Protein 8HHK (pdb70)

Foldseek 3Di:
DDDDDDDDDDDDDDD/DDDDDDDDDDDDDDDDDDD/DDDDDDDDDDDDDDDDDDDDDD/DDDDDDDDDDDDDDDDDDD/DDDDDDDDDDDDDDDDDDD/DDDDDDDDDDDDDDDDDDDD

Structure (mmCIF, N/CA/C/O backbone):
data_8HHK
#
_entry.id   8HHK
#
_cell.length_a   15.335
_cell.length_b   29.155
_cell.length_c   69.047
_cell.angle_alpha   101.911
_cell.angle_beta   91.584
_cell.angle_gamma   101.154
#
_symmetry.space_group_name_H-M   'P 1'
#
loop_
_entity.id
_entity.type
_entity.pdbx_description
1 polymer PRO-HYP-GLY-PRO-HYP-GLY-PRO-HYP-GLY-PHE-ASP-GLY-ARG-ASN-GLY-GLU-LYS-GLY
2 non-polymer 'SULFATE ION'
3 water water
#
loop_
_atom_site.group_PDB
_atom_site.id
_atom_site.type_symbol
_atom_site.label_atom_id
_atom_site.label_alt_id
_atom_site.label_comp_id
_atom_site.label_asym_id
_atom_site.label_entity_id
_atom_site.label_seq_id
_atom_site.pdbx_PDB_ins_code
_atom_site.Cartn_x
_atom_site.Cartn_y
_atom_site.Cartn_z
_atom_site.occupancy
_atom_site.B_iso_or_equiv
_atom_site.auth_seq_id
_atom_site.auth_comp_id
_atom_site.auth_asym_id
_atom_site.auth_atom_id
_atom_site.pdbx_PDB_model_num
ATOM 1 N N . PRO A 1 1 ? 17.93200 -10.66800 28.79600 1.000 36.71704 1 PRO A N 1
ATOM 2 C CA . PRO A 1 1 ? 17.50400 -9.29900 28.48100 1.000 32.38505 1 PRO A CA 1
ATOM 3 C C . PRO A 1 1 ? 16.49200 -9.26900 27.34600 1.000 28.61819 1 PRO A C 1
ATOM 4 O O . PRO A 1 1 ? 16.49900 -10.17900 26.50900 1.000 30.42969 1 PRO A O 1
ATOM 16 N N . GLY A 1 3 ? 14.70900 -8.62300 23.77800 1.000 22.33527 3 GLY A N 1
ATOM 17 C CA . GLY A 1 3 ? 15.30100 -8.76500 22.46400 1.000 15.3498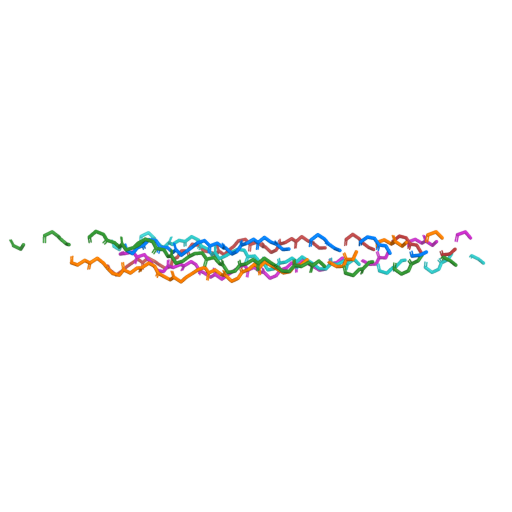4 3 GLY A CA 1
ATOM 18 C C . GLY A 1 3 ? 15.48000 -7.43300 21.76200 1.000 21.37019 3 GLY A C 1
ATOM 19 O O . GLY A 1 3 ? 15.18300 -6.38500 22.33400 1.000 12.81984 3 GLY A O 1
ATOM 20 N N . PRO A 1 4 ? 15.97100 -7.46900 20.50600 1.000 19.76988 4 PRO A N 1
ATOM 21 C CA . PRO A 1 4 ? 16.13800 -6.23900 19.72800 1.000 14.39652 4 PRO A CA 1
ATOM 22 C C . PRO A 1 4 ? 14.81400 -5.74000 19.15700 1.000 21.06738 4 PRO A C 1
ATOM 23 O O . PRO A 1 4 ? 13.80200 -6.46300 19.10100 1.000 16.11824 4 PRO A O 1
ATOM 35 N N . GLY A 1 6 ? 11.67100 -4.57500 16.86200 1.000 7.33502 6 GLY A N 1
ATOM 36 C CA . GLY A 1 6 ? 11.05000 -5.07600 15.66300 1.000 6.64704 6 GLY A CA 1
ATOM 37 C C . GLY A 1 6 ? 11.54900 -4.25300 14.49600 1.000 8.58902 6 GLY A C 1
ATOM 38 O O . GLY A 1 6 ? 11.99300 -3.11200 14.67200 1.000 5.91218 6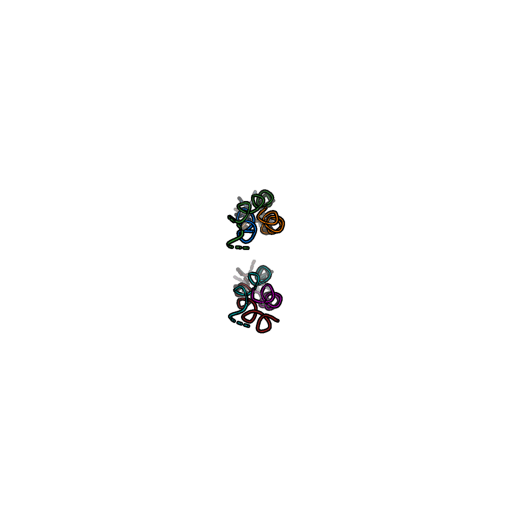 GLY A O 1
ATOM 39 N N . PRO A 1 7 ? 11.48400 -4.81500 13.28800 1.000 7.51006 7 PRO A N 1
ATOM 40 C CA . PRO A 1 7 ? 11.91400 -4.00000 12.15500 1.000 8.60401 7 PRO A CA 1
ATOM 41 C C . PRO A 1 7 ? 10.94500 -2.85100 11.89300 1.000 7.51586 7 PRO A C 1
ATOM 42 O O . PRO A 1 7 ? 9.75000 -2.95400 12.20600 1.000 4.65903 7 PRO A O 1
ATOM 54 N N . GLY A 1 9 ? 8.32600 -0.39500 9.87600 1.000 6.00383 9 GLY A N 1
ATOM 55 C CA . GLY A 1 9 ? 7.37400 -0.55200 8.79200 1.000 4.32920 9 GLY A CA 1
ATOM 56 C C . GLY A 1 9 ? 7.92400 0.14700 7.55800 1.000 10.38187 9 GLY A C 1
ATOM 57 O O . GLY A 1 9 ? 8.86900 0.92900 7.68100 1.000 6.96209 9 GLY A O 1
ATOM 58 N N . PHE A 1 10 ? 7.37300 -0.13100 6.37200 1.000 5.36500 10 PHE A N 1
ATOM 59 C CA . PHE A 1 10 ? 7.81000 0.57900 5.17300 1.000 6.44791 10 PHE A CA 1
ATOM 60 C C . PHE A 1 10 ? 7.06600 1.89900 5.06100 1.000 9.14951 10 PHE A C 1
ATOM 61 O O . PHE A 1 10 ? 5.91600 2.00700 5.48700 1.000 6.41493 10 PHE A O 1
ATOM 69 N N . ASP A 1 11 ? 7.74300 2.91300 4.52000 1.000 8.38386 11 ASP A N 1
ATOM 70 C CA . ASP A 1 11 ? 7.08200 4.17800 4.22900 1.000 4.69120 11 ASP A CA 1
ATOM 71 C C . ASP A 1 11 ? 5.90900 3.93200 3.28600 1.000 10.92661 11 ASP A C 1
ATOM 72 O O . ASP A 1 11 ? 5.91500 2.99600 2.46900 1.000 6.35050 11 ASP A O 1
ATOM 77 N N . GLY A 1 12 ? 4.88300 4.77900 3.40600 1.000 14.58391 12 GLY A N 1
ATOM 78 C CA . GLY A 1 12 ? 3.68600 4.57700 2.62300 1.000 7.30482 12 GLY A CA 1
ATOM 79 C C . GLY A 1 12 ? 3.94700 4.71000 1.13500 1.000 10.65776 12 GLY A C 1
ATOM 80 O O . GLY A 1 12 ? 4.81600 5.45700 0.68000 1.000 10.50897 12 GLY A O 1
ATOM 81 N N . ARG A 1 13 ? 3.15300 3.99300 0.35300 1.000 9.26118 13 ARG A N 1
ATOM 82 C CA . ARG A 1 13 ? 3.22000 4.16100 -1.08600 1.000 10.98254 13 ARG A CA 1
ATOM 83 C C . ARG A 1 13 ? 2.82700 5.58600 -1.45300 1.000 13.49631 13 ARG A C 1
ATOM 84 O O . ARG A 1 13 ? 2.00600 6.21200 -0.77800 1.000 12.42539 13 ARG A O 1
ATOM 92 N N . ASN A 1 14 ? 3.40500 6.09000 -2.54100 1.000 9.53047 14 ASN A N 1
ATOM 93 C CA . ASN A 1 14 ? 3.09100 7.43900 -2.96900 1.000 8.04623 14 ASN A CA 1
ATOM 94 C C . ASN A 1 14 ? 1.69500 7.49800 -3.57800 1.000 13.83088 14 ASN A C 1
ATOM 95 O O . ASN A 1 14 ? 1.10400 6.47700 -3.94300 1.000 11.39416 14 ASN A O 1
ATOM 100 N N . GLY A 1 15 ? 1.15000 8.70900 -3.66100 1.000 13.21468 15 GLY A N 1
ATOM 101 C CA . GLY A 1 15 ? -0.15500 8.87000 -4.27100 1.000 13.66984 15 GLY A CA 1
ATOM 102 C C . GLY A 1 15 ? -0.10500 8.68200 -5.77800 1.000 14.39050 15 GLY A C 1
ATOM 103 O O . GLY A 1 15 ? 0.92400 8.88600 -6.42200 1.000 11.19970 15 GLY A O 1
ATOM 104 N N . GLU A 1 16 ? -1.24600 8.30600 -6.34300 1.000 34.48283 16 GLU A N 1
ATOM 105 C CA . GLU A 1 16 ? -1.31000 8.13400 -7.78300 1.000 32.20528 16 GLU A CA 1
ATOM 106 C C . GLU A 1 16 ? -1.21800 9.50100 -8.44100 1.000 26.90326 16 GLU A C 1
ATOM 107 O O . GLU A 1 16 ? -1.65000 10.51300 -7.87500 1.000 22.77974 16 GLU A O 1
ATOM 113 N N . LYS A 1 17 ? -0.60100 9.52800 -9.61800 1.000 29.18984 17 LYS A N 1
ATOM 114 C CA . LYS A 1 17 ? -0.42400 10.77500 -10.34800 1.000 36.03751 17 LYS A CA 1
ATOM 115 C C . LYS A 1 17 ? -1.80700 11.33800 -10.67300 1.000 28.04329 17 LYS A C 1
ATOM 116 O O . LYS A 1 17 ? -2.80000 10.62300 -10.70200 1.000 25.38525 17 LYS A O 1
ATOM 122 N N . GLY A 1 18 ? -1.89500 12.66800 -10.82000 1.000 26.04984 18 GLY A N 1
ATOM 123 C CA . GLY A 1 18 ? -3.20000 13.26800 -11.03700 1.000 32.12011 18 GLY A CA 1
ATOM 124 C C . GLY A 1 18 ? -3.73600 12.91800 -12.41800 1.000 34.67904 18 GLY A C 1
ATOM 125 O O . GLY A 1 18 ? -2.98100 12.77700 -13.37800 1.000 39.42558 18 GLY A O 1
ATOM 126 N N . PRO B 1 1 ? 19.49900 -14.87400 28.75000 1.000 55.06074 1 PRO B N 1
ATOM 127 C CA . PRO B 1 1 ? 19.81300 -14.81700 27.31600 1.000 41.77420 1 PRO B CA 1
ATOM 128 C C . PRO B 1 1 ? 19.00100 -13.74200 26.61400 1.000 40.90180 1 PRO B C 1
ATOM 129 O O . PRO B 1 1 ? 17.89400 -13.46300 27.06300 1.000 37.31192 1 PRO B O 1
ATOM 141 N N . GLY B 1 3 ? 16.31400 -11.93000 24.36500 1.000 22.06984 3 GLY B N 1
ATOM 142 C CA . GLY B 1 3 ? 15.01400 -12.32600 23.86900 1.000 25.61234 3 GLY B CA 1
ATOM 143 C C . GLY B 1 3 ? 14.96300 -12.24200 22.35700 1.000 22.28594 3 GLY B C 1
ATOM 144 O O . GLY B 1 3 ? 15.93500 -11.81000 21.73000 1.000 24.47984 3 GLY B O 1
ATOM 145 N N . PRO B 1 4 ? 13.84000 -12.66800 21.75500 1.000 20.70806 4 PRO B N 1
ATOM 146 C CA . PRO B 1 4 ? 13.70100 -12.58400 20.30200 1.000 18.21062 4 PRO B CA 1
ATOM 147 C C . PRO B 1 4 ? 13.28800 -11.17700 19.85300 1.000 15.53482 4 PRO B C 1
ATOM 148 O O . PRO B 1 4 ? 13.02400 -10.30700 20.69100 1.000 14.25890 4 PRO B O 1
ATOM 160 N N . GLY B 1 6 ? 11.36000 -7.79400 18.44500 1.000 9.14712 6 GLY B N 1
ATOM 161 C CA . GLY B 1 6 ? 10.06300 -7.21600 18.70800 1.000 10.35808 6 GLY B CA 1
ATOM 162 C C . GLY B 1 6 ? 9.13500 -7.38100 17.52600 1.000 8.97780 6 GLY B C 1
ATOM 163 O O . GLY B 1 6 ? 9.55500 -7.84400 16.45700 1.000 7.07182 6 GLY B O 1
ATOM 164 N N . PRO B 1 7 ? 7.86100 -7.00600 17.70500 1.000 6.31223 7 PRO B N 1
ATOM 165 C CA . PRO B 1 7 ? 6.91700 -7.09000 16.58500 1.000 6.94195 7 PRO B CA 1
ATOM 166 C C . PRO B 1 7 ? 7.33800 -6.13300 15.46300 1.000 11.39203 7 PRO B C 1
ATOM 167 O O . PRO B 1 7 ? 7.88800 -5.06600 15.76100 1.000 8.15865 7 PRO B O 1
ATOM 179 N N . GLY B 1 9 ? 6.97900 -3.14200 12.63100 1.000 7.99381 9 GLY B N 1
ATOM 180 C CA . GLY B 1 9 ? 6.24000 -1.89500 12.54600 1.000 5.77383 9 GLY B CA 1
ATOM 181 C C . GLY B 1 9 ? 5.18400 -1.95000 11.45000 1.000 6.92570 9 GLY B C 1
ATOM 182 O O . GLY B 1 9 ? 5.25300 -2.81200 10.57100 1.000 5.84993 9 GLY B O 1
ATOM 183 N N . PHE B 1 10 ? 4.20000 -1.05200 11.48400 1.000 5.61335 10 PHE B N 1
ATOM 184 C CA . PHE B 1 10 ? 3.16000 -1.05200 10.46900 1.000 4.80661 10 PHE B CA 1
ATOM 185 C C . PHE B 1 10 ? 3.60700 -0.15000 9.34400 1.000 9.11498 10 PHE B C 1
ATOM 186 O O . PHE B 1 10 ? 4.33100 0.82200 9.56700 1.000 6.45947 10 PHE B O 1
ATOM 194 N N . ASP B 1 11 ? 3.19100 -0.48900 8.12800 1.000 3.81224 11 ASP B N 1
ATOM 195 C CA . ASP B 1 11 ? 3.55800 0.33600 6.99800 1.000 8.37462 11 ASP B CA 1
ATOM 196 C C . ASP B 1 11 ? 2.83700 1.68000 7.08000 1.000 9.70655 11 ASP B C 1
ATOM 197 O O . ASP B 1 11 ? 1.79600 1.81200 7.73300 1.000 6.17844 11 ASP B O 1
ATOM 202 N N . GLY B 1 12 ? 3.43100 2.71400 6.43000 1.000 9.35943 12 GLY B N 1
ATOM 203 C CA . GLY B 1 12 ? 2.82400 4.02700 6.43600 1.000 7.80977 12 GLY B CA 1
ATOM 204 C C . GLY B 1 12 ? 1.57100 4.11300 5.55400 1.000 10.79908 12 GLY B C 1
ATOM 205 O O . GLY B 1 12 ? 1.32500 3.27000 4.68500 1.000 8.31046 12 GLY B O 1
ATOM 206 N N . ARG B 1 13 ? 0.76400 5.15300 5.79600 1.000 11.00641 13 ARG B N 1
ATOM 207 C CA . ARG B 1 13 ? -0.43300 5.36800 4.99700 1.000 9.51728 13 ARG B CA 1
ATOM 208 C C . ARG B 1 13 ? -0.05000 5.63500 3.54800 1.000 11.19496 13 ARG B C 1
ATOM 209 O O . ARG B 1 13 ? 0.95600 6.28400 3.26300 1.000 14.93292 13 ARG B O 1
ATOM 217 N N . ASN B 1 14 ? -0.85600 5.14100 2.62000 1.000 9.39670 14 ASN B N 1
ATOM 218 C CA . ASN B 1 14 ? -0.64400 5.52500 1.23500 1.000 13.42335 14 ASN B CA 1
ATOM 219 C C . ASN B 1 14 ? -0.86200 7.02000 1.06500 1.000 10.38879 14 ASN B C 1
ATOM 220 O O . ASN B 1 14 ? -1.80100 7.59400 1.63900 1.000 7.51407 14 ASN B O 1
ATOM 225 N N . GLY B 1 15 ? 0.04200 7.65600 0.30300 1.000 12.63664 15 GLY B N 1
ATOM 226 C CA . GLY B 1 15 ? -0.10300 9.07000 0.01900 1.000 14.03944 15 GLY B CA 1
ATOM 227 C C . GLY B 1 15 ? -1.42700 9.35600 -0.66700 1.000 14.37055 15 GLY B C 1
ATOM 228 O O . GLY B 1 15 ? -2.11400 8.43600 -1.11900 1.000 12.70787 15 GLY B O 1
ATOM 229 N N . GLU B 1 16 ? -1.79500 10.62000 -0.75500 1.000 10.57295 16 GLU B N 1
ATOM 230 C CA . GLU B 1 16 ? -3.11400 10.98400 -1.22500 1.000 23.75784 16 GLU B CA 1
ATOM 231 C C . GLU B 1 16 ? -3.09900 11.25300 -2.73200 1.000 28.46010 16 GLU B C 1
ATOM 232 O O . GLU B 1 16 ? -2.06500 11.60900 -3.30400 1.000 26.32941 16 GLU B O 1
ATOM 238 N N . LYS B 1 17 ? -4.25200 11.01400 -3.37000 1.000 25.02790 17 LYS B N 1
ATOM 239 C CA . LYS B 1 17 ? -4.43800 11.19900 -4.81000 1.000 29.98858 17 LYS B CA 1
ATOM 240 C C . LYS B 1 17 ? -3.68200 12.40100 -5.34400 1.000 35.54575 17 LYS B C 1
ATOM 241 O O . LYS B 1 17 ? -3.62300 13.45900 -4.71800 1.000 29.30984 17 LYS B O 1
ATOM 247 N N . GLY B 1 18 ? -3.10400 12.21900 -6.53400 1.000 21.17280 18 GLY B N 1
ATOM 248 C CA . GLY B 1 18 ? -2.47800 13.33600 -7.21500 1.000 25.72692 18 GLY B CA 1
ATOM 249 C C . GLY B 1 18 ? -3.52500 14.33500 -7.66300 1.000 30.47116 18 GLY B C 1
ATOM 250 O O . GLY B 1 18 ? -4.68300 13.99000 -7.90300 1.000 33.26142 18 GLY B O 1
ATOM 251 N N . GLU B 1 19 ? -3.13000 15.60100 -7.72600 1.000 24.51742 19 GLU B N 1
ATOM 252 C CA . GLU B 1 19 ? -4.11400 16.62100 -8.04400 1.000 44.29752 19 GLU B CA 1
ATOM 253 C C . GLU B 1 19 ? -4.48000 16.64800 -9.51500 1.000 42.79660 19 GLU B C 1
ATOM 254 O O . GLU B 1 19 ? -3.68200 16.33400 -10.40500 1.000 32.36374 19 GLU B O 1
ATOM 260 N N . THR B 1 20 ? -5.71400 17.06000 -9.73700 1.000 37.74406 20 THR B N 1
ATOM 261 C CA . THR B 1 20 ? -6.30500 17.13300 -11.05600 1.000 37.56207 20 THR B CA 1
ATOM 262 C C . THR B 1 20 ? -5.40400 17.95100 -11.96600 1.000 34.92464 20 THR B C 1
ATOM 263 O O . THR B 1 20 ? -4.71600 18.86300 -11.50700 1.000 42.97384 20 THR B O 1
ATOM 267 N N . GLY B 1 21 ? -5.39200 17.62900 -13.25800 1.000 36.85107 21 GLY B N 1
ATOM 268 C CA . GLY B 1 21 ? -4.70800 18.47700 -14.21000 1.000 33.19984 21 GLY B CA 1
ATOM 269 C C . GLY B 1 21 ? -5.55200 19.70300 -14.53200 1.000 35.31014 21 GLY B C 1
ATOM 270 O O . GLY B 1 21 ? -6.77700 19.70200 -14.36100 1.000 37.85639 21 GLY B O 1
ATOM 271 N N . PRO B 1 22 ? -4.92100 20.78300 -15.00400 1.000 32.26984 22 PRO B N 1
ATOM 272 C CA . PRO B 1 22 ? -5.80000 21.90600 -15.36500 1.000 44.15285 22 PRO B CA 1
ATOM 273 C C . PRO B 1 22 ? -6.41900 21.76100 -16.76000 1.000 47.35759 22 PRO B C 1
ATOM 274 O O . PRO B 1 22 ? -5.88000 21.03700 -17.59600 1.000 36.39984 22 PRO B O 1
ATOM 286 N N . PRO C 1 1 ? 15.41200 -17.04900 32.47900 1.000 74.81884 1 PRO C N 1
ATOM 287 C CA . PRO C 1 1 ? 15.13400 -17.61100 31.15400 1.000 68.45175 1 PRO C CA 1
ATOM 288 C C . PRO C 1 1 ? 15.48200 -16.65400 30.00800 1.000 64.62323 1 PRO C C 1
ATOM 289 O O . PRO C 1 1 ? 15.69300 -15.46400 30.25400 1.000 51.87984 1 PRO C O 1
ATOM 301 N N . GLY C 1 3 ? 15.08900 -13.93400 27.26500 1.000 41.74847 3 GLY C N 1
ATOM 302 C CA . GLY C 1 3 ? 14.25600 -12.76700 27.48800 1.000 38.81345 3 GLY C CA 1
ATOM 303 C C . GLY C 1 3 ? 12.97100 -12.69500 26.68900 1.000 33.36735 3 GLY C C 1
ATOM 304 O O . GLY C 1 3 ? 12.78800 -13.45100 25.72800 1.000 34.14913 3 GLY C O 1
ATOM 305 N N . PRO C 1 4 ? 12.06800 -11.78200 27.08700 1.000 30.84276 4 PRO C N 1
ATOM 306 C CA . PRO C 1 4 ? 10.85500 -11.51400 26.30500 1.000 43.58263 4 PRO C CA 1
ATOM 307 C C . PRO C 1 4 ? 11.20600 -10.90100 24.94600 1.000 29.54202 4 PRO C C 1
ATOM 308 O O . PRO C 1 4 ? 12.37600 -10.64500 24.65900 1.000 27.37367 4 PRO C O 1
ATOM 320 N N . GLY C 1 6 ? 11.52300 -8.08700 21.82700 1.000 14.59984 6 GLY C N 1
ATOM 321 C CA . GLY C 1 6 ? 11.91100 -6.69100 21.81900 1.000 16.42559 6 GLY C CA 1
ATOM 322 C C . GLY C 1 6 ? 10.75000 -5.71400 21.71300 1.000 14.29373 6 GLY C C 1
ATOM 323 O O . GLY C 1 6 ? 9.58500 -6.11200 21.70300 1.000 16.23379 6 GLY C O 1
ATOM 324 N N . PRO C 1 7 ? 11.06000 -4.40900 21.62100 1.000 18.27096 7 PRO C N 1
ATOM 325 C CA . PRO C 1 7 ? 10.00400 -3.40300 21.48500 1.000 15.11092 7 PRO C CA 1
ATOM 326 C C . PRO C 1 7 ? 9.44200 -3.39900 20.07100 1.000 13.66804 7 PRO C C 1
ATOM 327 O O . PRO C 1 7 ? 10.14300 -3.78800 19.11700 1.000 9.73404 7 PRO C O 1
ATOM 339 N N . GLY C 1 9 ? 8.58900 -2.43500 16.39200 1.000 7.76229 9 GLY C N 1
ATOM 340 C CA . GLY C 1 9 ? 9.26700 -1.68400 15.36200 1.000 4.57705 9 GLY C CA 1
ATOM 341 C C . GLY C 1 9 ? 8.56800 -0.35000 15.17200 1.000 3.59135 9 GLY C C 1
ATOM 342 O O . GLY C 1 9 ? 7.39200 -0.23600 15.45800 1.000 4.10512 9 GLY C O 1
ATOM 343 N N . PHE C 1 10 ? 9.29200 0.66000 14.69500 1.000 3.43808 10 PHE C N 1
ATOM 344 C CA . PHE C 1 10 ? 8.66900 1.93300 14.37300 1.000 4.14093 10 PHE C CA 1
ATOM 345 C C . PHE C 1 10 ? 7.85500 1.79700 13.09900 1.000 5.34109 10 PHE C C 1
ATOM 346 O O . PHE C 1 10 ? 8.16100 0.96800 12.23600 1.000 3.80231 10 PHE C O 1
ATOM 354 N N . ASP C 1 11 ? 6.80300 2.62300 12.98800 1.000 6.96132 11 ASP C N 1
ATOM 355 C CA . ASP C 1 11 ? 5.94500 2.59500 11.80800 1.000 5.96578 11 ASP C CA 1
ATOM 356 C C . ASP C 1 11 ? 6.55500 3.43700 10.68900 1.000 6.58129 11 ASP C C 1
ATOM 357 O O . ASP C 1 11 ? 7.32000 4.36500 10.94500 1.000 4.66468 11 ASP C O 1
ATOM 362 N N . GLY C 1 12 ? 6.20000 3.11200 9.43800 1.000 6.38190 12 GLY C N 1
ATOM 363 C CA . GLY C 1 12 ? 6.68200 3.89500 8.31400 1.000 0.00008 12 GLY C CA 1
ATOM 364 C C . GLY C 1 12 ? 6.00800 5.25500 8.24900 1.000 11.76227 12 GLY C C 1
ATOM 365 O O . GLY C 1 12 ? 4.95100 5.47300 8.83400 1.000 13.11523 12 GLY C O 1
ATOM 366 N N . ARG C 1 13 ? 6.66100 6.19600 7.54400 1.000 9.82810 13 ARG C N 1
ATOM 367 C CA . ARG C 1 13 ? 6.06500 7.51100 7.33000 1.000 0.00008 13 ARG C CA 1
ATOM 368 C C . ARG C 1 13 ? 4.95100 7.45800 6.28000 1.000 14.43751 13 ARG C C 1
ATOM 369 O O . ARG C 1 13 ? 4.92500 6.58800 5.40200 1.000 12.71705 13 ARG C O 1
ATOM 377 N N . ASN C 1 14 ? 4.05800 8.45300 6.34400 1.000 11.40383 14 ASN C N 1
ATOM 378 C CA . ASN C 1 14 ? 3.05000 8.66000 5.31400 1.000 11.25054 14 ASN C CA 1
ATOM 379 C C . ASN C 1 14 ? 3.70600 8.71300 3.93900 1.000 12.64488 14 ASN C C 1
ATOM 380 O O . ASN C 1 14 ? 4.78600 9.28700 3.77100 1.000 6.95073 14 ASN C O 1
ATOM 385 N N . GLY C 1 15 ? 3.03700 8.12700 2.94600 1.000 6.76464 15 GLY C N 1
ATOM 386 C CA . GLY C 1 15 ? 3.46800 8.29300 1.58300 1.000 9.08502 15 GLY C CA 1
ATOM 387 C C . GLY C 1 15 ? 3.24600 9.71000 1.08800 1.000 12.28802 15 GLY C C 1
ATOM 388 O O . GLY C 1 15 ? 2.45500 10.49000 1.63700 1.000 9.55261 15 GLY C O 1
ATOM 389 N N . GLU C 1 16 ? 3.98000 10.05600 0.03300 1.000 17.22500 16 GLU C N 1
ATOM 390 C CA . GLU C 1 16 ? 3.87800 11.38300 -0.55400 1.000 14.43707 16 GLU C CA 1
ATOM 391 C C . GLU C 1 16 ? 2.60100 11.50000 -1.38100 1.000 13.37125 16 GLU C C 1
ATOM 392 O O . GLU C 1 16 ? 2.12600 10.51200 -1.95400 1.000 11.25972 16 GLU C O 1
ATOM 398 N N . LYS C 1 17 ? 2.04400 12.71400 -1.43600 1.000 15.00932 17 LYS C N 1
ATOM 399 C CA . LYS C 1 17 ? 0.96600 12.99000 -2.38100 1.000 24.82503 17 LYS C CA 1
ATOM 400 C C . LYS C 1 17 ? 1.45300 12.77700 -3.80500 1.000 19.41832 17 LYS C C 1
ATOM 401 O O . LYS C 1 17 ? 2.62700 12.97700 -4.11900 1.000 11.09222 17 LYS C O 1
ATOM 407 N N . GLY C 1 18 ? 0.53600 12.36700 -4.67300 1.000 16.49808 18 GLY C N 1
ATOM 408 C CA . GLY C 1 18 ? 0.91000 12.09100 -6.03900 1.000 15.42984 18 GLY C CA 1
ATOM 409 C C . GLY C 1 18 ? 1.08000 13.34400 -6.87600 1.000 19.52984 18 GLY C C 1
ATOM 410 O O . GLY C 1 18 ? 0.74500 14.45500 -6.46700 1.000 24.85909 18 GLY C O 1
ATOM 411 N N A GLU C 1 19 ? 1.61700 13.12500 -8.07600 0.616 32.47619 19 GLU C N 1
ATOM 412 N N B GLU C 1 19 ? 1.59300 13.14600 -8.07100 0.384 32.12191 19 GLU C N 1
ATOM 413 C CA A GLU C 1 19 ? 1.81200 14.17300 -9.07100 0.616 32.43284 19 GLU C CA 1
ATOM 414 C CA B GLU C 1 19 ? 1.90500 14.31500 -8.91600 0.384 32.44083 19 GLU C CA 1
ATOM 415 C C A GLU C 1 19 ? 0.47200 14.76800 -9.50300 0.616 30.71726 19 GLU C C 1
ATOM 416 C C B GLU C 1 19 ? 0.70600 14.84300 -9.70200 0.384 31.17602 19 GLU C C 1
ATOM 417 O O A GLU C 1 19 ? -0.43700 14.03100 -9.89100 0.616 29.67957 19 GLU C O 1
ATOM 418 O O B GLU C 1 19 ? -0.13900 13.99500 -9.97900 0.384 30.01718 19 GLU C O 1
ATOM 429 N N . THR C 1 20 ? 0.34500 16.10400 -9.46100 1.000 32.84384 20 THR C N 1
ATOM 430 C CA . THR C 1 20 ? -0.60300 16.75800 -10.37400 1.000 33.08931 20 THR C CA 1
ATOM 431 C C . THR C 1 20 ? -0.55600 16.27200 -11.80800 1.000 38.32297 20 THR C C 1
ATOM 432 O O . THR C 1 20 ? 0.50600 16.25900 -12.43200 1.000 44.06246 20 THR C O 1
ATOM 436 N N . GLY C 1 21 ? -1.73100 15.95800 -12.34500 1.000 32.23147 21 GLY C N 1
ATOM 437 C CA . GLY C 1 21 ? -1.89600 15.61500 -13.73100 1.000 29.31345 21 GLY C CA 1
ATOM 438 C C . GLY C 1 21 ? -1.61700 16.77200 -14.67200 1.000 37.47891 21 GLY C C 1
ATOM 439 O O . GLY C 1 21 ? -1.60600 17.95000 -14.29100 1.000 41.58430 21 GLY C O 1
ATOM 440 N N . PRO C 1 22 ? -1.36500 16.44300 -15.94500 1.000 52.66484 22 PRO C N 1
ATOM 441 C CA . PRO C 1 22 ? -1.06500 17.47200 -16.94800 1.000 47.92323 22 PRO C CA 1
ATOM 442 C C . PRO C 1 22 ? -2.30100 18.29700 -17.31300 1.000 45.38830 22 PRO C C 1
ATOM 443 O O . PRO C 1 22 ? -3.43800 17.87700 -17.07100 1.000 44.67984 22 PRO C O 1
ATOM 455 N N . GLY C 1 24 ? -5.24700 19.85400 -19.76200 1.000 56.29281 24 GLY C N 1
ATOM 456 C CA . GLY C 1 24 ? -6.07200 19.17200 -20.74000 1.000 58.16076 24 GLY C CA 1
ATOM 457 C C . GLY C 1 24 ? -5.75700 19.53000 -22.18300 1.000 63.51411 24 GLY C C 1
ATOM 458 O O . GLY C 1 24 ? -5.03500 20.49500 -22.44900 1.000 57.27359 24 GLY C O 1
ATOM 459 N N . PRO C 1 25 ? -6.30300 18.74800 -23.12800 1.000 63.33403 25 PRO C N 1
ATOM 460 C CA . PRO C 1 25 ? -6.14900 19.01300 -24.56100 1.000 58.94197 25 PRO C CA 1
ATOM 461 C C . PRO C 1 25 ? -6.76600 20.35500 -24.90200 1.000 54.88440 25 PRO C C 1
ATOM 462 O O . PRO C 1 25 ? -7.69000 20.76900 -24.20600 1.000 62.85796 25 PRO C O 1
ATOM 474 N N . GLY C 1 27 ? -9.35000 22.90400 -26.80200 1.000 53.60512 27 GLY C N 1
ATOM 475 C CA . GLY C 1 27 ? -10.72800 22.72900 -27.21700 1.000 50.43866 27 GLY C CA 1
ATOM 476 C C . GLY C 1 27 ? -10.92100 23.03500 -28.68700 1.000 51.90691 27 GLY C C 1
ATOM 477 O O . GLY C 1 27 ? -9.97700 23.43600 -29.36700 1.000 52.76214 27 GLY C O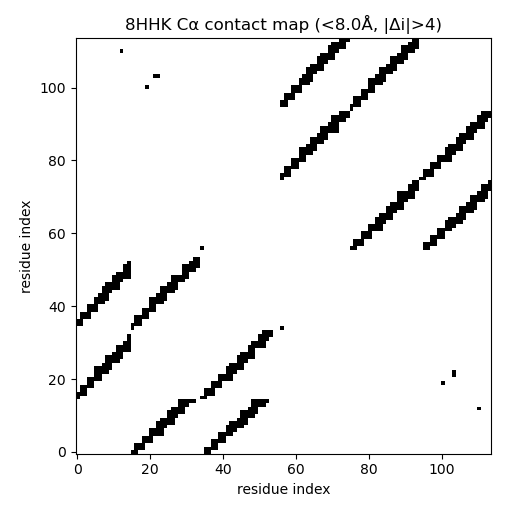 1
ATOM 478 N N . PRO D 1 1 ? 13.13400 -25.07100 28.49500 1.000 34.88346 1 PRO G N 1
ATOM 479 C CA . PRO D 1 1 ? 12.48700 -23.75300 28.46200 1.000 32.69594 1 PRO G CA 1
ATOM 480 C C . PRO D 1 1 ? 11.46300 -23.66300 27.33400 1.000 28.21258 1 PRO G C 1
ATOM 481 O O . PRO D 1 1 ? 11.38700 -24.58800 26.51600 1.000 33.48834 1 PRO G O 1
ATOM 493 N N . GLY D 1 3 ? 9.77100 -22.88000 23.73700 1.000 21.29515 3 GLY G N 1
ATOM 494 C CA . GLY D 1 3 ? 10.34600 -23.03000 22.40900 1.000 15.02984 3 GLY G CA 1
ATOM 495 C C . GLY D 1 3 ? 10.51700 -21.70900 21.67600 1.000 22.19116 3 GLY G C 1
ATOM 496 O O . GLY D 1 3 ? 10.20400 -20.65400 22.22300 1.000 11.07235 3 GLY G O 1
ATOM 497 N N . PRO D 1 4 ? 11.02300 -21.76800 20.43200 1.000 22.53643 4 PRO G N 1
ATOM 498 C CA . PRO D 1 4 ? 11.20600 -20.60000 19.56200 1.000 14.46588 4 PRO G CA 1
ATOM 499 C C . PRO D 1 4 ? 9.88100 -19.99400 19.12900 1.000 17.48658 4 PRO G C 1
ATOM 500 O O . PRO D 1 4 ? 8.86200 -20.67900 19.12900 1.000 13.97604 4 PRO G O 1
ATOM 512 N N . GLY D 1 6 ? 6.77200 -18.85800 16.92700 1.000 6.70595 6 GLY G N 1
ATOM 513 C CA . GLY D 1 6 ? 6.17600 -19.34000 15.70900 1.000 5.68999 6 GLY G CA 1
ATOM 514 C C . GLY D 1 6 ? 6.71300 -18.52400 14.55500 1.000 7.75059 6 GLY G C 1
ATOM 515 O O . GLY D 1 6 ? 7.20800 -17.40500 14.74500 1.000 5.17608 6 GLY G O 1
ATOM 516 N N . PRO D 1 7 ? 6.63100 -19.07300 13.33800 1.000 6.34255 7 PRO G N 1
ATOM 517 C CA . P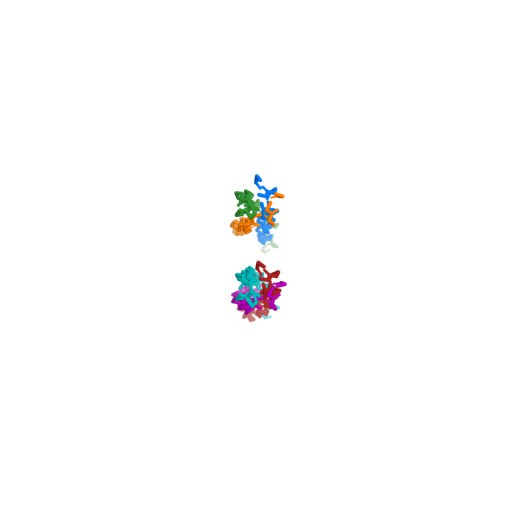RO D 1 7 ? 7.08800 -18.24700 12.22600 1.000 7.05308 7 PRO G CA 1
ATOM 518 C C . PRO D 1 7 ? 6.07100 -17.14400 11.92600 1.000 6.05416 7 PRO G C 1
ATOM 519 O O . PRO D 1 7 ? 4.88500 -17.28700 12.23900 1.000 2.92757 7 PRO G O 1
ATOM 531 N N . GLY D 1 9 ? 3.41000 -14.78500 9.84900 1.000 3.17500 9 GLY G N 1
ATOM 532 C CA . GLY D 1 9 ? 2.49200 -14.94700 8.74200 1.000 6.46880 9 GLY G CA 1
ATOM 533 C C . GLY D 1 9 ? 3.05600 -14.17400 7.56900 1.000 9.68182 9 GLY G C 1
ATOM 534 O O . GLY D 1 9 ? 3.95400 -13.33800 7.76700 1.000 6.45328 9 GLY G O 1
ATOM 535 N N . PHE D 1 10 ? 2.56900 -14.45100 6.35500 1.000 5.58747 10 PHE G N 1
ATOM 536 C CA . PHE D 1 10 ? 3.01000 -13.70600 5.18200 1.000 10.64498 10 PHE G CA 1
ATOM 537 C C . PHE D 1 10 ? 2.27900 -12.36700 5.13500 1.000 9.68207 10 PHE G C 1
ATOM 538 O O . PHE D 1 10 ? 1.14200 -12.25700 5.59100 1.000 4.97022 10 PHE G O 1
ATOM 546 N N . ASP D 1 11 ? 2.93700 -11.34400 4.58900 1.000 8.48512 11 ASP G N 1
ATOM 547 C CA . ASP D 1 11 ? 2.24700 -10.09100 4.28800 1.000 3.59417 11 ASP G CA 1
ATOM 548 C C . ASP D 1 11 ? 1.08800 -10.33800 3.32000 1.000 12.43217 11 ASP G C 1
ATOM 549 O O . ASP D 1 11 ? 1.13600 -11.23200 2.46000 1.000 9.24025 11 ASP G O 1
ATOM 554 N N . GLY D 1 12 ? 0.03400 -9.53400 3.46400 1.000 11.73235 12 GLY G N 1
ATOM 555 C CA . GLY D 1 12 ? -1.15100 -9.74400 2.66400 1.000 6.40083 12 GLY G CA 1
ATOM 556 C C . GLY D 1 12 ? -0.87000 -9.57600 1.18500 1.000 6.59434 12 GLY G C 1
ATOM 557 O O . GLY D 1 12 ? 0.00700 -8.81600 0.75700 1.000 7.26810 12 GLY G O 1
ATOM 558 N N . ARG D 1 13 ? -1.64900 -10.31600 0.44000 1.000 4.96108 13 ARG G N 1
ATOM 559 C CA . ARG D 1 13 ? -1.57100 -10.21600 -1.01400 1.000 10.29370 13 ARG G CA 1
ATOM 560 C C . ARG D 1 13 ? -1.96800 -8.80600 -1.43600 1.000 11.40757 13 ARG G C 1
ATOM 561 O O . ARG D 1 13 ? -2.77800 -8.18300 -0.75600 1.000 8.84858 13 ARG G O 1
ATOM 569 N N . ASN D 1 14 ? -1.37100 -8.35200 -2.51300 1.000 10.22403 14 ASN G N 1
ATOM 570 C CA . ASN D 1 14 ? -1.66800 -7.03000 -3.06900 1.000 7.82984 14 ASN G CA 1
ATOM 571 C C . ASN D 1 14 ? -3.13900 -6.87800 -3.41100 1.000 12.21520 14 ASN G C 1
ATOM 572 O O . ASN D 1 14 ? -3.81600 -7.86000 -3.69900 1.000 11.62474 14 ASN G O 1
ATOM 577 N N . GLY D 1 15 ? -3.56800 -5.64400 -3.41500 1.000 13.59518 15 GLY G N 1
ATOM 578 C CA . GLY D 1 15 ? -4.92700 -5.36900 -3.83400 1.000 13.92662 15 GLY G CA 1
ATOM 579 C C . GLY D 1 15 ? -5.18400 -5.61800 -5.30600 1.000 12.38984 15 GLY G C 1
ATOM 580 O O . GLY D 1 15 ? -4.26900 -5.60500 -6.12400 1.000 5.77143 15 GLY G O 1
ATOM 581 N N . GLU D 1 16 ? -6.44700 -5.83300 -5.57800 1.000 22.51924 16 GLU G N 1
ATOM 582 C CA . GLU D 1 16 ? -6.88700 -6.06600 -6.96500 1.000 31.06166 16 GLU G CA 1
ATOM 583 C C . GLU D 1 16 ? -6.72300 -4.78700 -7.79700 1.000 28.28121 16 GLU G C 1
ATOM 584 O O . GLU D 1 16 ? -6.84500 -3.69400 -7.23900 1.000 19.90018 16 GLU G O 1
ATOM 590 N N . LYS D 1 17 ? -6.44900 -4.94700 -9.07900 1.000 31.29984 17 LYS G N 1
ATOM 591 C CA . LYS D 1 17 ? -6.36500 -3.78600 -9.98500 1.000 26.03984 17 LYS G CA 1
ATOM 592 C C . LYS D 1 17 ? -7.64100 -2.97300 -9.94100 1.000 31.16561 17 LYS G C 1
ATOM 593 O O . LYS D 1 17 ? -8.67500 -3.47700 -9.50500 1.000 32.39268 17 LYS G O 1
ATOM 599 N N . GLY D 1 18 ? -7.55300 -1.73800 -10.42300 1.000 39.21389 18 GLY G N 1
ATOM 600 C CA . GLY D 1 18 ? -8.70600 -0.84600 -10.26100 1.000 31.51477 18 GLY G CA 1
ATOM 601 C C . GLY D 1 18 ? -9.88000 -1.05300 -11.18800 1.000 35.01696 18 GLY G C 1
ATOM 602 O O . GLY D 1 18 ? -9.67300 -1.57700 -12.29500 1.000 41.85663 18 GLY G O 1
ATOM 603 N N . GLU D 1 19 ? -11.06800 -0.68400 -10.71700 1.000 24.97984 19 GLU G N 1
ATOM 604 C CA . GLU D 1 19 ? -12.24900 -0.61400 -11.59500 1.000 30.44633 19 GLU G CA 1
ATOM 605 C C . GLU D 1 19 ? -11.88000 0.17600 -12.84700 1.000 34.57398 19 GLU G C 1
ATOM 606 O O . GLU D 1 19 ? -11.18900 1.19900 -12.72400 1.000 40.13071 19 GLU G O 1
ATOM 612 N N . THR D 1 20 ? -12.29600 -0.29300 -14.01000 1.000 39.19836 20 THR G N 1
ATOM 613 C CA . THR D 1 20 ? -12.11400 0.37300 -15.30200 1.000 47.24950 20 THR G CA 1
ATOM 614 C C . THR D 1 20 ? -12.67000 1.79400 -15.25100 1.000 36.24431 20 THR G C 1
ATOM 615 O O . THR D 1 20 ? -13.70900 2.04600 -14.63300 1.000 32.66984 20 THR G O 1
ATOM 619 N N . GLY D 1 21 ? -11.96700 2.72800 -15.90100 1.000 39.83227 21 GLY G N 1
ATOM 620 C CA . GLY D 1 21 ? -12.36200 4.12000 -15.91900 1.000 38.89549 21 GLY G CA 1
ATOM 621 C C . GLY D 1 21 ? -13.69500 4.38400 -16.60700 1.000 33.83734 21 GLY G C 1
ATOM 622 O O . GLY D 1 21 ? -14.28100 3.50800 -17.25700 1.000 28.51984 21 GLY G O 1
ATOM 623 N N . PRO D 1 22 ? -14.20200 5.62100 -16.47400 1.000 34.12761 22 PRO G N 1
ATOM 624 C CA . PRO D 1 22 ? -15.46000 6.02300 -17.11700 1.000 41.36429 22 PRO G CA 1
ATOM 625 C C . PRO D 1 22 ? -15.31300 6.24900 -18.63100 1.000 43.27286 22 PRO G C 1
ATOM 626 O O . PRO D 1 22 ? -14.27600 6.73100 -19.09900 1.000 37.71191 22 PRO G O 1
ATOM 630 N N . PRO E 1 1 ? 14.19900 -29.68600 28.62800 1.000 57.30055 1 PRO H N 1
ATOM 631 C CA . PRO E 1 1 ? 14.86100 -29.25300 27.38800 1.000 43.96387 1 PRO H CA 1
ATOM 632 C C . PRO E 1 1 ? 14.07300 -28.15300 26.67400 1.000 41.45042 1 PRO H C 1
ATOM 633 O O . PRO E 1 1 ? 12.99800 -27.77600 27.14300 1.000 36.17939 1 PRO H O 1
ATOM 645 N N . GLY E 1 3 ? 11.44200 -26.25300 24.36800 1.000 22.08984 3 GLY H N 1
ATOM 646 C CA . GLY E 1 3 ? 10.11100 -26.57700 23.89200 1.000 28.62077 3 G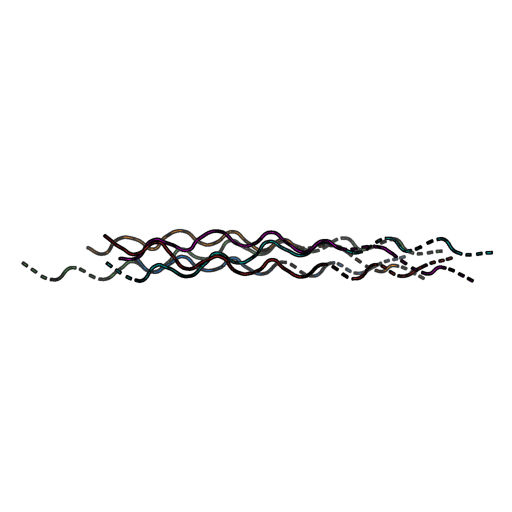LY H CA 1
ATOM 647 C C . GLY E 1 3 ? 10.05700 -26.50600 22.37900 1.000 21.08150 3 GLY H C 1
ATOM 648 O O . GLY E 1 3 ? 11.02200 -26.06900 21.74800 1.000 22.29297 3 GLY H O 1
ATOM 649 N N . PRO E 1 4 ? 8.93900 -26.94700 21.77900 1.000 19.38509 4 PRO H N 1
ATOM 650 C CA . PRO E 1 4 ? 8.81000 -26.87900 20.32300 1.000 20.60387 4 PRO H CA 1
ATOM 651 C C . PRO E 1 4 ? 8.38100 -25.48000 19.85500 1.000 18.29679 4 PRO H C 1
ATOM 652 O O . PRO E 1 4 ? 8.07700 -24.61000 20.68000 1.000 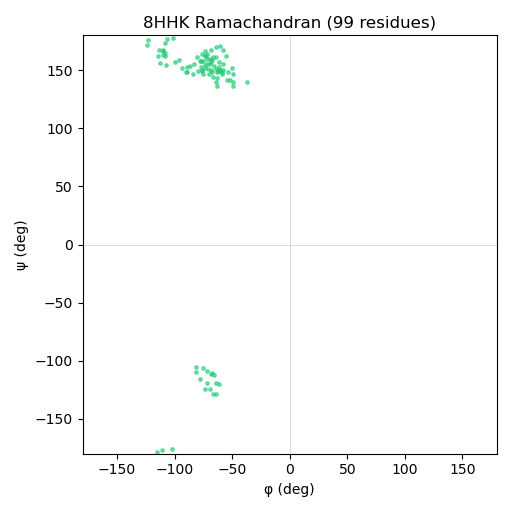14.01235 4 PRO H O 1
ATOM 664 N N . GLY E 1 6 ? 6.44700 -22.11600 18.46500 1.000 7.88295 6 GLY H N 1
ATOM 665 C CA . GLY E 1 6 ? 5.12200 -21.57800 18.68600 1.000 13.79899 6 GLY H CA 1
ATOM 666 C C . GLY E 1 6 ? 4.21700 -21.74600 17.48100 1.000 9.88829 6 GLY H C 1
ATOM 667 O O . GLY E 1 6 ? 4.64800 -22.24700 16.43300 1.000 7.21589 6 GLY H O 1
ATOM 668 N N . PRO E 1 7 ? 2.94700 -21.33800 17.62500 1.000 7.75084 7 PRO H N 1
ATOM 669 C CA . PRO E 1 7 ? 2.00200 -21.38600 16.50500 1.000 6.40733 7 PRO H CA 1
ATOM 670 C C . PRO E 1 7 ? 2.41700 -20.39900 15.42700 1.000 12.83550 7 PRO H C 1
ATOM 671 O O . PRO E 1 7 ? 2.89400 -19.30700 15.75600 1.000 7.36604 7 PRO H O 1
ATOM 683 N N . GLY E 1 9 ? 2.16700 -17.38700 12.70600 1.000 6.01485 9 GLY H N 1
ATOM 684 C CA . GLY E 1 9 ? 1.42300 -16.15200 12.56900 1.000 0.00008 9 GLY H CA 1
ATOM 685 C C . GLY E 1 9 ? 0.36700 -16.28100 11.48000 1.000 5.05449 9 GLY H C 1
ATOM 686 O O . GLY E 1 9 ? 0.45100 -17.19300 10.65000 1.000 3.95328 9 GLY H O 1
ATOM 687 N N . PHE E 1 10 ? -0.62700 -15.39000 11.48200 1.000 3.58900 10 PHE H N 1
ATOM 688 C CA . PHE E 1 10 ? -1.66400 -15.35600 10.46000 1.000 5.37399 10 PHE H CA 1
ATOM 689 C C . PHE E 1 10 ? -1.20900 -14.45400 9.32700 1.000 9.73607 10 PHE H C 1
ATOM 690 O O . PHE E 1 10 ? -0.47400 -13.49100 9.54900 1.000 5.73814 10 PHE H O 1
ATOM 698 N N . ASP E 1 11 ? -1.64100 -14.77500 8.10500 1.000 3.50776 11 ASP H N 1
ATOM 699 C CA . ASP E 1 11 ? -1.31600 -13.93500 6.96300 1.000 8.23313 11 ASP H CA 1
ATOM 700 C C . ASP E 1 11 ? -2.09000 -12.61900 7.03100 1.000 8.47426 11 ASP H C 1
ATOM 701 O O . ASP E 1 11 ? -3.17700 -12.54500 7.61700 1.000 8.54746 11 ASP H O 1
ATOM 706 N N . GLY E 1 12 ? -1.49800 -11.55800 6.45200 1.000 8.19960 12 GLY H N 1
ATOM 707 C CA . GLY E 1 12 ? -2.11100 -10.24500 6.50500 1.000 6.21531 12 GLY H CA 1
ATOM 708 C C . GLY E 1 12 ? -3.32600 -10.14000 5.58600 1.000 7.87796 12 GLY H C 1
ATOM 709 O O . GLY E 1 12 ? -3.56400 -10.98000 4.71500 1.000 5.33686 12 GLY H O 1
ATOM 710 N N . ARG E 1 13 ? -4.10200 -9.07200 5.77300 1.000 5.14320 13 ARG H N 1
ATOM 711 C CA . ARG E 1 13 ? -5.28000 -8.86900 4.94000 1.000 5.96380 13 ARG H CA 1
ATOM 712 C C . ARG E 1 13 ? -4.86700 -8.59600 3.49400 1.000 6.53359 13 ARG H C 1
ATOM 713 O O . ARG E 1 13 ? -3.85200 -7.94500 3.23100 1.000 6.50500 13 ARG H O 1
ATOM 721 N N . ASN E 1 14 ? -5.65500 -9.09000 2.54800 1.000 6.57609 14 ASN H N 1
ATOM 722 C CA . ASN E 1 14 ? -5.43300 -8.70600 1.15900 1.000 10.12705 14 ASN H CA 1
ATOM 723 C C . ASN E 1 14 ? -5.67400 -7.21500 1.00200 1.000 6.83167 14 ASN H C 1
ATOM 724 O O . ASN E 1 14 ? -6.58500 -6.65500 1.61500 1.000 7.13181 14 ASN H O 1
ATOM 729 N N . GLY E 1 15 ? -4.82400 -6.56200 0.21600 1.000 8.87371 15 GLY H N 1
ATOM 730 C CA . GLY E 1 15 ? -4.95500 -5.13400 0.02600 1.000 7.58029 15 GLY H CA 1
ATOM 731 C C . GLY E 1 15 ? -6.29400 -4.74600 -0.58300 1.000 8.36848 15 GLY H C 1
ATOM 732 O O . GLY E 1 15 ? -7.09900 -5.57500 -1.02200 1.000 6.58824 15 GLY H O 1
ATOM 733 N N . GLU E 1 16 ? -6.52100 -3.43700 -0.59700 1.000 8.91000 16 GLU H N 1
ATOM 734 C CA . GLU E 1 16 ? -7.76600 -2.88600 -1.09400 1.000 16.08363 16 GLU H CA 1
ATOM 735 C C . GLU E 1 16 ? -7.67300 -2.62200 -2.59400 1.000 24.21138 16 GLU H C 1
ATOM 736 O O . GLU E 1 16 ? -6.57600 -2.44300 -3.14200 1.000 16.13487 16 GLU H O 1
ATOM 742 N N . LYS E 1 17 ? -8.83900 -2.66900 -3.26600 1.0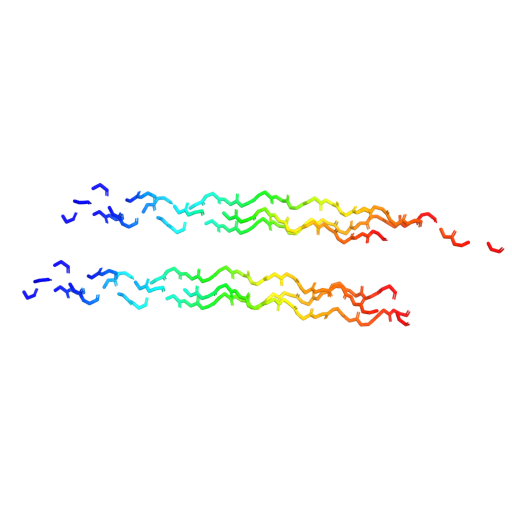00 22.50245 17 LYS H N 1
ATOM 743 C CA . LYS E 1 17 ? -8.88900 -2.48900 -4.71200 1.000 24.38846 17 LYS H CA 1
ATOM 744 C C . LYS E 1 17 ? -8.14000 -1.24600 -5.14800 1.000 25.29981 17 LYS H C 1
ATOM 745 O O . LYS E 1 17 ? -8.05500 -0.25500 -4.41600 1.000 23.83601 17 LYS H O 1
ATOM 751 N N . GLY E 1 18 ? -7.62800 -1.28300 -6.36500 1.000 26.80109 18 GLY H N 1
ATOM 752 C CA . GLY E 1 18 ? -6.88400 -0.15300 -6.86900 1.000 29.83237 18 GLY H CA 1
ATOM 753 C C . GLY E 1 18 ? -7.78300 0.99400 -7.28400 1.000 22.17838 18 GLY H C 1
ATOM 754 O O . GLY E 1 18 ? -8.99800 0.85200 -7.43100 1.000 31.61504 18 GLY H O 1
ATOM 755 N N . GLU E 1 19 ? -7.14300 2.15500 -7.43400 1.000 24.23984 19 GLU H N 1
ATOM 756 C CA . GLU E 1 19 ? -7.78900 3.34700 -7.96100 1.000 39.34229 19 GLU H CA 1
ATOM 757 C C . GLU E 1 19 ? -8.53800 3.03200 -9.25300 1.000 32.55107 19 GLU H C 1
ATOM 758 O O . GLU E 1 19 ? -8.08200 2.24900 -10.09100 1.000 32.66784 19 GLU H O 1
ATOM 764 N N . THR E 1 20 ? -9.72500 3.61900 -9.39100 1.000 33.92422 20 THR H N 1
ATOM 765 C CA . THR E 1 20 ? -10.46700 3.51400 -10.64300 1.000 33.78190 20 THR H CA 1
ATOM 766 C C . THR E 1 20 ? -9.64000 4.12700 -11.77400 1.000 33.98119 20 THR H C 1
ATOM 767 O O . THR E 1 20 ? -8.82200 5.02200 -11.55400 1.000 39.27421 20 THR H O 1
ATOM 771 N N . GLY E 1 21 ? -9.82400 3.61700 -12.99000 1.000 31.68018 21 GLY H N 1
ATOM 772 C CA . GLY E 1 21 ? -9.05900 4.10600 -14.11400 1.000 34.95268 21 GLY H CA 1
ATOM 773 C C . GLY E 1 21 ? -9.46800 5.49600 -14.56600 1.000 32.83657 21 GLY H C 1
ATOM 774 O O . GLY E 1 21 ? -10.54400 5.99500 -14.22600 1.000 35.02265 21 GLY H O 1
ATOM 775 N N . PRO E 1 22 ? -8.61500 6.14600 -15.36800 1.000 34.15807 22 PRO H N 1
ATOM 776 C CA . PRO E 1 22 ? -8.96000 7.42600 -15.97800 1.000 38.22645 22 PRO H CA 1
ATOM 777 C C . PRO E 1 22 ? -9.99300 7.21000 -17.08600 1.000 38.99617 22 PRO H C 1
ATOM 778 O O . PRO E 1 22 ? -10.19100 6.07100 -17.50400 1.000 32.90853 22 PRO H O 1
ATOM 790 N N . PRO F 1 1 ? 10.51200 -31.43200 32.47200 1.000 60.98367 1 PRO I N 1
ATOM 791 C CA . PRO F 1 1 ? 10.24800 -31.99800 31.14600 1.000 56.63250 1 PRO I CA 1
ATOM 792 C C . PRO F 1 1 ? 10.57000 -31.02200 30.01100 1.000 56.79622 1 PRO I C 1
ATOM 793 O O . PRO F 1 1 ? 10.82100 -29.84500 30.28400 1.000 46.29204 1 PRO I O 1
ATOM 805 N N . GLY F 1 3 ? 10.12200 -28.22300 27.31800 1.000 37.77414 3 GLY I N 1
ATOM 806 C CA . GLY F 1 3 ? 9.34800 -27.03300 27.61500 1.000 38.68340 3 GLY I CA 1
ATOM 807 C C . GLY F 1 3 ? 8.06300 -26.88800 26.83200 1.000 33.58247 3 GLY I C 1
ATOM 808 O O . GLY F 1 3 ? 7.83600 -27.61300 25.85500 1.000 29.27553 3 GLY I O 1
ATOM 809 N N . PRO F 1 4 ? 7.20800 -25.94600 27.25900 1.000 27.55296 4 PRO I N 1
ATOM 810 C CA . PRO F 1 4 ? 5.99700 -25.63000 26.49800 1.000 38.75187 4 PRO I CA 1
ATOM 811 C C . PRO F 1 4 ? 6.36300 -25.05000 25.13400 1.000 29.71440 4 PRO I C 1
ATOM 812 O O . PRO F 1 4 ? 7.52700 -24.74100 24.87600 1.000 27.32068 4 PRO I O 1
ATOM 824 N N . GLY F 1 6 ? 6.67600 -22.42000 21.92300 1.000 14.04234 6 GLY I N 1
ATOM 825 C CA . GLY F 1 6 ? 7.05200 -21.02700 21.88000 1.000 14.88308 6 GLY I CA 1
ATOM 826 C C . GLY F 1 6 ? 5.87700 -20.07400 21.75600 1.000 12.28187 6 GLY I C 1
ATOM 827 O O . GLY F 1 6 ? 4.72000 -20.49600 21.63600 1.000 13.32753 6 GLY I O 1
ATOM 828 N N . PRO F 1 7 ? 6.16600 -18.76500 21.76800 1.000 16.25411 7 PRO I N 1
ATOM 829 C CA . PRO F 1 7 ? 5.09300 -17.78100 21.59200 1.000 13.83579 7 PRO I CA 1
ATOM 830 C C . PRO F 1 7 ? 4.56600 -17.74600 20.14900 1.000 11.26868 7 PRO I C 1
ATOM 831 O O . PRO F 1 7 ? 5.26100 -18.12600 19.18800 1.000 9.05722 7 PRO I O 1
ATOM 843 N N . GLY F 1 9 ? 3.74800 -16.66900 16.45900 1.000 7.83495 9 GLY I N 1
ATOM 844 C CA . GLY F 1 9 ? 4.47100 -15.92900 15.45600 1.000 4.86146 9 GLY I CA 1
ATOM 845 C C . GLY F 1 9 ? 3.74700 -14.62000 15.23200 1.000 3.58515 9 GLY I C 1
ATOM 846 O O . GLY F 1 9 ? 2.56400 -14.53100 15.50000 1.000 4.37138 9 GLY I O 1
ATOM 847 N N . PHE F 1 10 ? 4.46000 -13.61200 14.74100 1.000 3.36687 10 PHE I N 1
ATOM 848 C CA . PHE F 1 10 ? 3.85100 -12.32900 14.43400 1.000 5.64309 10 PHE I CA 1
ATOM 849 C C . PHE F 1 10 ? 3.02200 -12.46300 13.16900 1.000 6.57019 10 PHE I C 1
ATOM 850 O O . PHE F 1 10 ? 3.26900 -13.34500 12.33700 1.000 3.61548 10 PHE I O 1
ATOM 858 N N . ASP F 1 11 ? 2.01500 -11.59600 13.03400 1.000 5.99598 11 ASP I N 1
ATOM 859 C CA . ASP F 1 11 ? 1.13300 -11.65400 11.87200 1.000 7.25259 11 ASP I CA 1
ATOM 860 C C . ASP F 1 11 ? 1.71800 -10.84900 10.71900 1.000 5.64598 11 ASP I C 1
ATOM 861 O O . ASP F 1 11 ? 2.47600 -9.90200 10.93200 1.000 5.03596 11 ASP I O 1
ATOM 866 N N . GLY F 1 12 ? 1.35900 -11.22800 9.48800 1.000 4.55049 12 GLY I N 1
ATOM 867 C CA . GLY F 1 12 ? 1.74600 -10.43500 8.33700 1.000 0.00008 12 GLY I CA 1
ATOM 868 C C . GLY F 1 12 ? 1.16400 -9.03500 8.38700 1.000 9.48281 12 GLY I C 1
ATOM 869 O O . GLY F 1 12 ? 0.18200 -8.77700 9.07400 1.000 12.14111 12 GLY I O 1
ATOM 870 N N . ARG F 1 13 ? 1.81900 -8.09700 7.67600 1.000 5.75909 13 ARG I N 1
ATOM 871 C CA . ARG F 1 13 ? 1.22400 -6.78100 7.44600 1.000 0.00008 13 ARG I CA 1
ATOM 872 C C . ARG F 1 13 ? 0.15100 -6.83100 6.36300 1.000 8.78983 13 ARG I C 1
ATOM 873 O O . ARG F 1 13 ? 0.14700 -7.71100 5.48700 1.000 6.71145 13 ARG I O 1
ATOM 881 N N . ASN F 1 14 ? -0.73600 -5.83100 6.40400 1.000 5.24151 14 ASN I N 1
ATOM 882 C CA . ASN F 1 14 ? -1.73300 -5.63200 5.36600 1.000 7.74510 14 ASN I CA 1
ATOM 883 C C . ASN F 1 14 ? -1.08700 -5.65800 3.98400 1.000 6.10559 14 ASN I C 1
ATOM 884 O O . ASN F 1 14 ? 0.04800 -5.21800 3.79200 1.000 2.53126 14 ASN I O 1
ATOM 889 N N . GLY F 1 15 ? -1.83800 -6.16300 3.01900 1.000 4.35337 15 GLY I N 1
ATOM 890 C CA . GLY F 1 15 ? -1.42900 -6.08700 1.63800 1.000 5.49199 15 GLY I CA 1
ATOM 891 C C . GLY F 1 15 ? -1.43900 -4.66200 1.10800 1.000 6.88984 15 GLY I C 1
ATOM 892 O O . GLY F 1 15 ? -2.08400 -3.74600 1.64200 1.000 8.94485 15 GLY I O 1
ATOM 893 N N . GLU F 1 16 ? -0.67700 -4.49100 0.03700 1.000 10.91868 16 GLU I N 1
ATOM 894 C CA . GLU F 1 16 ? -0.52900 -3.21600 -0.64000 1.000 13.24542 16 GLU I CA 1
ATOM 895 C C . GLU F 1 16 ? -1.77300 -2.91600 -1.46000 1.000 11.54087 16 GLU I C 1
ATOM 896 O O . GLU F 1 16 ? -2.43400 -3.82500 -1.97300 1.000 8.67964 16 GLU I O 1
ATOM 902 N N . LYS F 1 17 ? -2.11500 -1.62800 -1.55300 1.000 18.03742 17 LYS I N 1
ATOM 903 C CA . LYS F 1 17 ? -3.26000 -1.23900 -2.36300 1.000 16.60325 17 LYS I CA 1
ATOM 904 C C . LYS F 1 17 ? -3.05500 -1.68600 -3.80500 1.000 12.51984 17 LYS I C 1
ATOM 905 O O . LYS F 1 17 ? -1.93000 -1.74000 -4.30000 1.000 13.15825 17 LYS I O 1
ATOM 911 N N . GLY F 1 18 ? -4.14500 -2.04300 -4.47200 1.000 17.21219 18 GLY I N 1
ATOM 912 C CA . GLY F 1 18 ? -4.05600 -2.51200 -5.84000 1.000 13.48749 18 GLY I CA 1
ATOM 913 C C . GLY F 1 18 ? -3.64000 -1.41800 -6.80400 1.000 13.15984 18 GLY I C 1
ATOM 914 O O . GLY F 1 18 ? -3.63500 -0.23000 -6.49900 1.000 22.17825 18 GLY I O 1
ATOM 915 N N . GLU F 1 19 ? -3.28300 -1.85500 -8.00800 1.000 28.49592 19 GLU I N 1
ATOM 916 C CA . GLU F 1 19 ? -2.95500 -0.96600 -9.11400 1.000 21.70728 19 GLU I CA 1
ATOM 917 C C . GLU F 1 19 ? -4.16700 -0.16300 -9.58200 1.000 25.61365 19 GLU I C 1
ATOM 918 O O . GLU F 1 19 ? -5.31100 -0.61400 -9.48000 1.000 21.48540 19 GLU I O 1
ATOM 924 N N . THR F 1 20 ? -3.90300 1.00400 -10.16100 1.000 35.87218 20 THR I N 1
ATOM 925 C CA . THR F 1 20 ? -4.94600 1.87300 -10.70000 1.000 26.18837 20 THR I CA 1
ATOM 926 C C . THR F 1 20 ? -5.63000 1.15600 -11.85800 1.000 32.70827 20 THR I C 1
ATOM 927 O O . THR F 1 20 ? -5.09200 0.17800 -12.39000 1.000 34.54813 20 THR I O 1
ATOM 931 N N . GLY F 1 21 ? -6.82500 1.60300 -12.23700 1.000 30.10255 21 GLY I N 1
ATOM 932 C CA . GLY F 1 21 ? -7.61300 0.90600 -13.22300 1.000 33.44242 21 GLY I CA 1
ATOM 933 C C . GLY F 1 21 ? -7.17100 1.22100 -14.64200 1.000 36.78409 21 GLY I C 1
ATOM 934 O O . GLY F 1 21 ? -6.49100 2.22100 -14.90600 1.000 37.60070 21 GLY I O 1
ATOM 935 N N . PRO F 1 22 ? -7.56100 0.36600 -15.59800 1.000 39.18874 22 PRO I N 1
ATOM 936 C CA . PRO F 1 22 ? 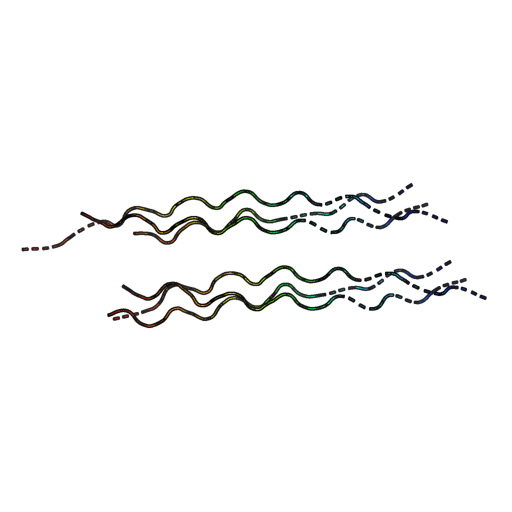-7.24000 0.61900 -17.00400 1.000 44.43841 22 PRO I CA 1
ATOM 937 C C . PRO F 1 22 ? -8.02100 1.83200 -17.48200 1.000 45.63779 22 PRO I C 1
ATOM 938 O O . PRO F 1 22 ? -9.02200 2.19100 -16.86300 1.000 46.40866 22 PRO I O 1
ATOM 950 N N . GLY F 1 24 ? -10.76200 4.06100 -19.52100 1.000 47.23405 24 GLY I N 1
ATOM 951 C CA . GLY F 1 24 ? -12.16000 3.73700 -19.74500 1.000 48.56637 24 GLY I CA 1
ATOM 952 C C . GLY F 1 24 ? -12.52200 3.57400 -21.20800 1.000 49.04709 24 GLY I C 1
ATOM 953 O O . GLY F 1 24 ? -11.65500 3.62900 -22.08000 1.000 42.88984 24 GLY I O 1
#

Solvent-accessible surface area: 9487 Å² total

Radius of gyration: 20.29 Å; Cα contacts (8 Å, |Δi|>4): 387; chains: 6; bounding box: 35×55×58 Å

B-factor: mean 23.39, std 16.73, range [0.0, 83.04]

Secondary structure (DSSP, 8-state):
------PPPPPPPP-/------PPPPPPP-PPPP-/------PPPPPPPPPP------/------PPPPPPPPPPPP-/------PPPPPPPPPPPP-/------PPPPPPPPPPPP--

Sequence (114 aa):
PGPGPGFDGRNGEKGPGPGPGFDGRNGEKGETGPPGPGPGFDGRNGEKGEETGPGPGPGPGPGFDGRNGEKGETGPPGPGPGFDGRNGEKGETGPPGPGPGFDGRNGEKGETGPG